Protein AF-A0A1G6Y9D7-F1 (afdb_monomer_lite)

pLDDT: mean 78.21, std 12.18, range [41.06, 92.12]

Sequence (81 aa):
MTLKITKAIETDAKSLTELSIRSKWCWNYEKEQIEGWKEDAENFYSKLGFRVIGKLESSIKNRFLSIMAIETAVVNKIKYS

Foldseek 3Di:
DDDDDDDDDPVCVVVVVVVVLVVCVVVVDDPVVSVVVVDDPQVVVVVVQKDFPDWDDDPDPPDIDTDIDHDDPVVVVVVPD

Radius of gyration: 19.32 Å; chains: 1; bounding box: 36×28×68 Å

Secondary structure (DSSP, 8-state):
--PPP----GGGHHHHHHHHHHHHHTTT--HHHHHHTTS-HHHHHHHTT-EEEEEEE-SSTT-EEEEEE---TTHHHHTT-

Organism: NCBI:txid641691

Structure (mmCIF, N/CA/C/O backbone):
data_AF-A0A1G6Y9D7-F1
#
_entry.id   AF-A0A1G6Y9D7-F1
#
loop_
_atom_site.group_PDB
_a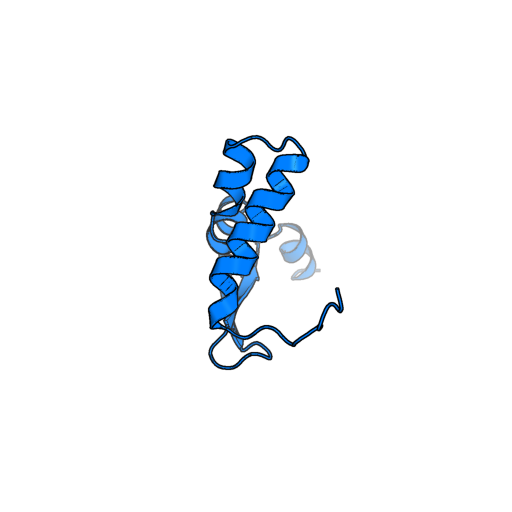tom_site.id
_atom_site.type_symbol
_atom_site.label_atom_id
_atom_site.label_alt_id
_atom_site.label_comp_id
_atom_site.label_asym_id
_atom_site.label_entity_id
_atom_site.label_seq_id
_atom_site.pdbx_PDB_ins_code
_atom_site.Cartn_x
_atom_site.Cartn_y
_atom_site.Cartn_z
_atom_site.occupancy
_atom_site.B_iso_or_equiv
_atom_site.auth_seq_id
_atom_site.auth_comp_id
_atom_site.auth_asym_id
_atom_site.auth_atom_id
_atom_site.pdbx_PDB_model_num
ATOM 1 N N . MET A 1 1 ? 4.456 -6.316 33.780 1.00 52.31 1 MET A N 1
AT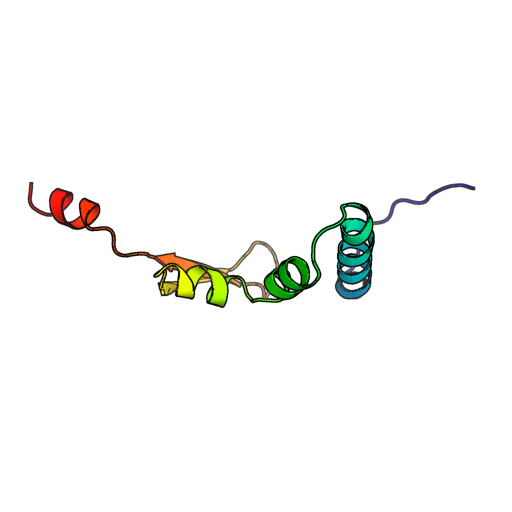OM 2 C CA . MET A 1 1 ? 3.575 -5.591 32.837 1.00 52.31 1 MET A CA 1
ATOM 3 C C . MET A 1 1 ? 2.862 -6.615 31.975 1.00 52.31 1 MET A C 1
ATOM 5 O O . MET A 1 1 ? 3.535 -7.461 31.404 1.00 52.31 1 MET A O 1
ATOM 9 N N . THR A 1 2 ? 1.533 -6.593 31.920 1.00 66.25 2 THR A N 1
ATOM 10 C CA . THR A 1 2 ? 0.744 -7.489 31.063 1.00 66.25 2 THR A CA 1
ATOM 11 C C . THR A 1 2 ? 0.423 -6.783 29.748 1.00 66.25 2 THR A C 1
ATOM 13 O O . THR A 1 2 ? -0.272 -5.770 29.731 1.00 66.25 2 THR A O 1
ATOM 16 N N . LEU A 1 3 ? 0.953 -7.304 28.640 1.00 81.81 3 LEU A N 1
ATOM 17 C CA . LEU A 1 3 ? 0.606 -6.842 27.296 1.00 81.81 3 LEU A CA 1
ATOM 18 C C . LEU A 1 3 ? -0.794 -7.350 26.938 1.00 81.81 3 LEU A C 1
ATOM 20 O O . LEU A 1 3 ? -1.050 -8.552 26.981 1.00 81.81 3 LEU A O 1
ATOM 24 N N . LYS A 1 4 ? -1.700 -6.435 26.583 1.00 85.44 4 LYS A N 1
ATOM 25 C CA . LYS A 1 4 ? -3.016 -6.770 26.029 1.00 85.44 4 LYS A CA 1
ATOM 26 C C . LYS A 1 4 ? -2.956 -6.624 24.514 1.00 85.44 4 LYS A C 1
ATOM 28 O O . LYS A 1 4 ? -2.720 -5.530 24.014 1.00 85.44 4 LYS A O 1
ATOM 33 N N . ILE A 1 5 ? -3.162 -7.725 23.798 1.00 85.81 5 ILE A N 1
ATOM 34 C CA . ILE A 1 5 ? -3.251 -7.730 22.337 1.00 85.81 5 ILE A CA 1
ATOM 35 C C . ILE A 1 5 ? -4.710 -7.464 21.966 1.00 85.81 5 ILE A C 1
ATOM 37 O O . ILE A 1 5 ? -5.597 -8.232 22.337 1.00 85.81 5 ILE A O 1
ATOM 41 N N . THR A 1 6 ? -4.963 -6.371 21.255 1.00 88.88 6 THR A N 1
ATOM 42 C CA . THR A 1 6 ? -6.297 -5.972 20.789 1.00 88.88 6 THR A CA 1
ATOM 43 C C . THR A 1 6 ? -6.292 -5.794 19.278 1.00 88.88 6 THR A C 1
ATOM 45 O O . THR A 1 6 ? -5.261 -5.489 18.681 1.00 88.88 6 THR A O 1
ATOM 48 N N . LYS A 1 7 ? -7.450 -5.992 18.641 1.00 89.06 7 LYS A N 1
ATOM 49 C CA . LYS A 1 7 ? -7.601 -5.759 17.203 1.00 89.06 7 LYS A CA 1
ATOM 50 C C . LYS A 1 7 ? -7.473 -4.261 16.911 1.00 89.06 7 LYS A C 1
ATOM 52 O O . LYS A 1 7 ? -8.097 -3.461 17.602 1.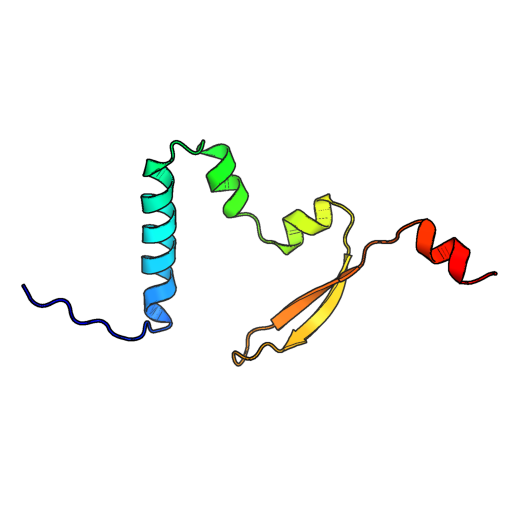00 89.06 7 LYS A O 1
ATOM 57 N N . ALA A 1 8 ? -6.688 -3.912 15.895 1.00 83.88 8 ALA A N 1
ATOM 58 C CA . ALA A 1 8 ? -6.548 -2.533 15.441 1.00 83.88 8 ALA A CA 1
ATOM 59 C C . ALA A 1 8 ? -7.856 -2.014 14.828 1.00 83.88 8 ALA A C 1
ATOM 61 O O . ALA A 1 8 ? -8.598 -2.769 14.187 1.00 83.88 8 ALA A O 1
ATOM 62 N N . ILE A 1 9 ? -8.103 -0.721 15.009 1.00 89.12 9 ILE A N 1
ATOM 63 C CA . ILE A 1 9 ? -9.206 0.017 14.390 1.00 89.12 9 ILE A CA 1
ATOM 64 C C . ILE A 1 9 ? -8.678 0.951 13.296 1.00 89.12 9 ILE A C 1
ATOM 66 O O . ILE A 1 9 ? -7.479 1.188 13.173 1.00 89.12 9 ILE A O 1
ATOM 70 N N . GLU A 1 10 ? -9.570 1.484 12.464 1.00 85.62 10 GLU A N 1
ATOM 71 C CA . GLU A 1 10 ? -9.205 2.325 11.314 1.00 85.62 10 GLU A CA 1
ATOM 72 C C . GLU A 1 10 ? -8.429 3.598 11.694 1.00 85.62 10 GLU A C 1
ATOM 74 O O . GLU A 1 10 ? -7.542 4.024 10.954 1.00 85.62 10 GLU A O 1
ATOM 79 N N . THR A 1 11 ? -8.676 4.162 12.880 1.00 83.88 11 THR A N 1
ATOM 80 C CA . THR A 1 11 ? -7.938 5.328 13.391 1.00 83.88 11 THR A CA 1
ATOM 81 C C . THR A 1 11 ? -6.469 5.021 13.682 1.00 83.88 11 THR A C 1
ATOM 83 O O . THR A 1 11 ? -5.631 5.920 13.608 1.00 83.88 11 THR A O 1
ATOM 86 N N . ASP A 1 12 ? -6.134 3.756 13.954 1.00 85.69 12 ASP A N 1
ATOM 87 C CA . ASP A 1 12 ? -4.765 3.325 14.254 1.00 85.69 12 ASP A CA 1
ATOM 88 C C . ASP A 1 12 ? -3.890 3.289 13.000 1.00 85.69 12 ASP A C 1
ATOM 90 O O . ASP A 1 12 ? -2.664 3.244 13.107 1.00 85.69 12 ASP A O 1
ATOM 94 N N . ALA A 1 13 ? -4.495 3.335 11.806 1.00 79.94 13 ALA A N 1
ATOM 95 C CA . ALA A 1 13 ? -3.787 3.222 10.537 1.00 79.94 13 ALA A CA 1
ATOM 96 C C . ALA A 1 13 ? -2.620 4.213 10.444 1.00 79.94 13 ALA A C 1
ATOM 98 O O . ALA A 1 13 ? -1.512 3.823 10.087 1.00 79.94 13 ALA A O 1
ATOM 99 N N . LYS A 1 14 ? -2.826 5.471 10.857 1.00 81.69 14 LYS A N 1
ATOM 100 C CA . LYS A 1 14 ? -1.782 6.505 10.809 1.00 81.69 14 LYS A CA 1
ATOM 101 C C . LYS A 1 14 ? -0.606 6.179 11.735 1.00 81.69 14 LYS A C 1
ATOM 103 O O . LYS A 1 14 ? 0.547 6.260 11.314 1.00 81.69 14 LYS A O 1
ATOM 108 N N . SER A 1 15 ? -0.895 5.773 12.970 1.00 85.88 15 SER A N 1
ATOM 109 C CA . SER A 1 15 ? 0.122 5.412 13.964 1.00 85.88 15 SER A CA 1
ATOM 110 C C . SER A 1 15 ? 0.879 4.144 13.574 1.00 85.88 15 SER A C 1
ATOM 112 O O . SER A 1 15 ? 2.093 4.078 13.745 1.00 85.88 15 SER A O 1
ATOM 114 N N . LEU A 1 16 ? 0.190 3.157 12.996 1.00 84.56 16 LEU A N 1
ATOM 115 C CA . LEU A 1 16 ? 0.798 1.923 12.500 1.00 84.56 16 LEU A CA 1
ATOM 116 C C . LEU A 1 16 ? 1.689 2.177 11.281 1.00 84.56 16 LEU A C 1
ATOM 118 O O . LEU A 1 16 ? 2.774 1.600 11.192 1.00 84.56 16 LEU A O 1
ATOM 122 N N . THR A 1 17 ? 1.281 3.061 10.367 1.00 83.62 17 THR A N 1
ATOM 123 C CA . THR A 1 17 ? 2.115 3.480 9.233 1.00 83.62 17 THR A CA 1
ATOM 124 C C . THR A 1 17 ? 3.369 4.203 9.713 1.00 83.62 17 THR A C 1
ATOM 126 O O . THR A 1 17 ? 4.469 3.865 9.281 1.00 83.62 17 THR A O 1
ATOM 129 N N . GLU A 1 18 ? 3.239 5.149 10.643 1.00 84.50 18 GLU A N 1
ATOM 130 C CA . GLU A 1 18 ? 4.389 5.867 11.195 1.00 84.50 18 GLU A CA 1
ATOM 131 C C . GLU A 1 18 ? 5.343 4.930 11.948 1.00 84.50 18 GLU A C 1
ATOM 133 O O . GLU A 1 18 ? 6.554 4.976 11.729 1.00 84.50 18 GLU A O 1
ATOM 138 N N . LEU A 1 19 ? 4.811 4.029 12.780 1.00 85.69 19 LEU A N 1
ATOM 139 C CA . LEU A 1 19 ? 5.599 3.010 13.471 1.00 85.69 19 LEU A CA 1
ATOM 140 C C . LEU A 1 19 ? 6.323 2.095 12.476 1.00 85.69 19 LEU A C 1
ATOM 142 O O . LEU A 1 19 ? 7.497 1.788 12.672 1.00 85.69 19 LEU A O 1
ATOM 146 N N . SER A 1 20 ? 5.652 1.705 11.390 1.00 83.12 20 SER A N 1
ATOM 147 C CA . SER A 1 20 ? 6.251 0.896 10.327 1.00 83.12 20 SER A CA 1
ATOM 148 C C . SER A 1 20 ? 7.413 1.629 9.659 1.00 83.12 20 SER A C 1
ATOM 150 O O . SER A 1 20 ? 8.470 1.040 9.467 1.00 83.12 20 SER A O 1
ATOM 152 N N . ILE A 1 21 ? 7.266 2.921 9.353 1.00 79.06 21 ILE A N 1
ATOM 153 C CA . ILE A 1 21 ? 8.351 3.735 8.782 1.00 79.06 21 ILE A CA 1
ATOM 154 C C . ILE A 1 21 ? 9.518 3.850 9.771 1.00 79.06 21 ILE A C 1
ATOM 156 O O . ILE A 1 21 ? 10.663 3.607 9.392 1.00 79.06 21 ILE A O 1
ATOM 160 N N . ARG A 1 22 ? 9.237 4.155 11.045 1.00 80.56 22 ARG A N 1
ATOM 161 C CA . ARG A 1 22 ? 10.258 4.257 12.102 1.00 80.56 22 ARG A CA 1
ATOM 162 C C . ARG A 1 22 ? 10.999 2.939 12.316 1.00 80.56 22 ARG A C 1
ATOM 164 O O . ARG A 1 22 ? 12.213 2.942 12.456 1.00 80.56 22 ARG A O 1
ATOM 171 N N . SER A 1 23 ? 10.299 1.806 12.298 1.00 82.06 23 SER A N 1
ATOM 172 C CA . SER A 1 23 ? 10.919 0.483 12.428 1.00 82.06 23 SER A CA 1
ATOM 173 C C . SER A 1 23 ? 11.856 0.178 11.259 1.00 82.06 23 SER A C 1
ATOM 175 O O . SER A 1 23 ? 12.917 -0.413 11.454 1.00 82.06 23 SER A O 1
ATOM 177 N N . LYS A 1 24 ? 11.514 0.638 10.053 1.00 75.00 24 LYS A N 1
ATOM 178 C CA . LYS A 1 24 ? 12.364 0.481 8.871 1.00 75.00 24 LYS A CA 1
ATOM 179 C C . LYS A 1 24 ? 13.635 1.343 8.921 1.00 75.00 24 LYS A C 1
ATOM 181 O O . LYS A 1 24 ? 14.625 0.943 8.322 1.00 75.00 24 LYS A O 1
ATOM 186 N N . TRP A 1 25 ? 13.685 2.438 9.693 1.00 66.25 25 TRP A N 1
ATOM 187 C CA . TRP A 1 25 ? 14.941 3.184 9.919 1.00 66.25 25 TRP A CA 1
ATOM 188 C C . TRP A 1 25 ? 16.033 2.319 10.566 1.00 66.25 25 TRP A C 1
ATOM 190 O O . TRP A 1 25 ? 17.212 2.524 10.297 1.00 66.25 25 TRP A O 1
ATOM 200 N N . CYS A 1 26 ? 15.663 1.301 11.351 1.00 73.12 26 CYS A N 1
ATOM 201 C CA . CYS A 1 26 ? 16.622 0.372 11.959 1.00 73.12 26 CYS A CA 1
ATOM 202 C C . CYS A 1 26 ? 17.331 -0.546 10.945 1.00 73.12 26 CYS A C 1
ATOM 204 O O . CYS A 1 26 ? 18.270 -1.242 11.317 1.00 73.12 26 CYS A O 1
ATOM 206 N N . TRP A 1 27 ? 16.895 -0.553 9.682 1.00 75.75 27 TRP A N 1
ATOM 207 C CA . TRP A 1 27 ? 17.445 -1.380 8.604 1.00 75.75 27 TRP A CA 1
ATOM 208 C C . TRP A 1 27 ? 18.343 -0.587 7.645 1.00 75.75 27 TRP A C 1
ATOM 210 O O . TRP A 1 27 ? 18.723 -1.102 6.599 1.00 75.75 27 TRP A O 1
ATOM 220 N N . ASN A 1 28 ? 18.690 0.658 7.999 1.00 74.44 28 ASN A N 1
ATOM 221 C CA . ASN A 1 28 ? 19.602 1.517 7.239 1.00 74.44 28 ASN A CA 1
ATOM 222 C C . ASN A 1 28 ? 19.154 1.788 5.783 1.00 74.44 28 ASN A C 1
ATOM 224 O O . ASN A 1 28 ? 19.993 2.023 4.916 1.00 74.44 28 ASN A O 1
ATOM 228 N N . TYR A 1 29 ? 17.840 1.747 5.513 1.00 71.94 29 TYR A N 1
ATOM 229 C CA . TYR A 1 29 ? 17.270 2.155 4.225 1.00 71.94 29 TYR A CA 1
ATOM 230 C C . TYR A 1 29 ? 17.511 3.648 3.979 1.00 71.94 29 TYR A C 1
ATOM 232 O O . TYR A 1 29 ? 17.311 4.467 4.880 1.00 71.94 29 TYR A O 1
ATOM 240 N N . GLU A 1 30 ? 17.891 4.006 2.753 1.00 75.38 30 GLU A N 1
ATOM 241 C CA . GLU A 1 30 ? 18.116 5.403 2.378 1.00 75.38 30 GLU A CA 1
ATOM 242 C C . GLU A 1 30 ? 16.799 6.193 2.339 1.00 75.38 30 GLU A C 1
ATOM 244 O O . GLU A 1 30 ? 15.714 5.650 2.092 1.00 75.38 30 GLU A O 1
ATOM 249 N N . LYS A 1 31 ? 16.882 7.505 2.581 1.00 74.00 31 LYS A N 1
ATOM 250 C CA . LYS A 1 31 ? 15.713 8.396 2.640 1.00 74.00 31 LYS A CA 1
ATOM 251 C C . LYS A 1 31 ? 14.948 8.393 1.315 1.00 74.00 31 LYS A C 1
ATOM 253 O O . LYS A 1 31 ? 13.722 8.432 1.311 1.00 74.00 31 LYS A O 1
ATOM 258 N N . GLU A 1 32 ? 15.672 8.281 0.212 1.00 70.81 32 GLU A N 1
ATOM 259 C CA . GLU A 1 32 ? 15.180 8.195 -1.156 1.00 70.81 32 GLU A CA 1
ATOM 260 C C . GLU A 1 32 ? 14.351 6.920 -1.380 1.00 70.81 32 GLU A C 1
ATOM 262 O O . GLU A 1 32 ? 13.312 6.967 -2.037 1.00 70.81 32 GLU A O 1
ATOM 267 N N . GLN A 1 33 ? 14.746 5.791 -0.777 1.00 66.31 33 GLN A N 1
ATOM 268 C CA . GLN A 1 33 ? 13.992 4.534 -0.858 1.00 66.31 33 GLN A CA 1
ATOM 269 C C . GLN A 1 33 ? 12.679 4.613 -0.072 1.00 66.31 33 GLN A C 1
ATOM 271 O O . GLN A 1 33 ? 11.645 4.126 -0.529 1.00 66.31 33 GLN A O 1
ATOM 276 N N . ILE A 1 34 ? 12.712 5.251 1.100 1.00 68.56 34 ILE A N 1
ATOM 277 C CA . ILE A 1 34 ? 11.526 5.457 1.940 1.00 68.56 34 ILE A CA 1
ATOM 278 C C . ILE A 1 34 ? 10.559 6.448 1.278 1.00 68.56 34 ILE A C 1
ATOM 280 O O . ILE A 1 34 ? 9.349 6.226 1.303 1.00 68.56 34 ILE A O 1
ATOM 284 N N . GLU A 1 35 ? 11.070 7.513 0.658 1.00 68.50 35 GLU A N 1
ATOM 285 C CA . GLU A 1 35 ? 10.256 8.471 -0.098 1.00 68.50 35 GLU A CA 1
ATOM 286 C C . GLU A 1 35 ? 9.650 7.818 -1.350 1.00 68.50 35 GLU A C 1
ATOM 288 O O . GLU A 1 35 ? 8.494 8.077 -1.674 1.00 68.50 35 GLU A O 1
ATOM 293 N N . GLY A 1 36 ? 10.361 6.876 -1.981 1.00 64.75 36 GLY A N 1
ATOM 294 C CA . GLY A 1 36 ? 9.819 6.032 -3.048 1.00 64.75 36 GLY A CA 1
ATOM 295 C C . GLY A 1 36 ? 8.635 5.160 -2.611 1.00 64.75 36 GLY A C 1
ATOM 296 O O . GLY A 1 36 ? 7.755 4.879 -3.416 1.00 64.75 36 GLY A O 1
ATOM 297 N N . TRP A 1 37 ? 8.542 4.773 -1.334 1.00 67.19 37 TRP A N 1
ATOM 298 C CA . TRP A 1 37 ? 7.376 4.043 -0.809 1.00 67.19 37 TRP A CA 1
ATOM 299 C C . TRP A 1 37 ? 6.163 4.922 -0.510 1.00 67.19 37 TRP A C 1
ATOM 301 O O . TRP A 1 37 ? 5.085 4.382 -0.262 1.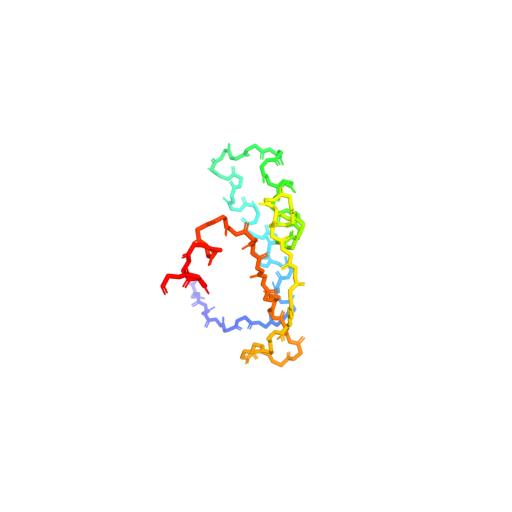00 67.19 37 TRP A O 1
ATOM 311 N N . LYS A 1 38 ? 6.314 6.253 -0.508 1.00 62.66 38 LYS A N 1
ATOM 312 C CA . LYS A 1 38 ? 5.157 7.160 -0.497 1.00 62.66 38 LYS A CA 1
ATOM 313 C C . LYS A 1 38 ? 4.500 7.276 -1.866 1.00 62.66 38 LYS A C 1
ATOM 315 O O . LYS A 1 38 ? 3.414 7.839 -1.951 1.00 62.66 38 LYS A O 1
ATOM 320 N N . GLU A 1 39 ? 5.152 6.801 -2.925 1.00 66.19 39 GLU A N 1
ATOM 321 C CA . GLU A 1 39 ? 4.544 6.792 -4.244 1.00 66.19 39 GLU A CA 1
ATOM 322 C C . GLU A 1 39 ? 3.389 5.784 -4.280 1.00 66.19 39 GLU A C 1
ATOM 324 O O . GLU A 1 39 ? 3.525 4.633 -3.858 1.00 66.19 39 GLU A O 1
ATOM 329 N N . ASP A 1 40 ? 2.238 6.226 -4.788 1.00 75.00 40 ASP A N 1
ATOM 330 C CA . ASP A 1 40 ? 1.089 5.353 -4.988 1.00 75.00 40 ASP A CA 1
ATOM 331 C C . ASP A 1 40 ? 1.465 4.190 -5.909 1.00 75.00 40 ASP A C 1
ATOM 333 O O . ASP A 1 40 ? 2.124 4.369 -6.939 1.00 75.00 40 ASP A O 1
ATOM 337 N N . ALA A 1 41 ? 0.993 2.988 -5.574 1.00 78.62 41 ALA A N 1
ATOM 338 C CA . ALA A 1 41 ? 1.265 1.790 -6.365 1.00 78.62 41 ALA A CA 1
ATOM 339 C C . ALA A 1 41 ? 0.882 1.975 -7.847 1.00 78.62 41 ALA A C 1
ATOM 341 O O . ALA A 1 41 ? 1.570 1.472 -8.732 1.00 78.62 41 ALA A O 1
ATOM 342 N N . GLU A 1 42 ? -0.175 2.740 -8.134 1.00 82.19 42 GLU A N 1
ATOM 343 C CA . GLU A 1 42 ? -0.593 3.058 -9.505 1.00 82.19 42 GLU A CA 1
ATOM 344 C C . GLU A 1 42 ? 0.467 3.835 -10.286 1.00 82.19 42 GLU A C 1
ATOM 346 O O . GLU A 1 42 ? 0.737 3.502 -11.441 1.00 82.19 42 GLU A O 1
ATOM 351 N N . ASN A 1 43 ? 1.113 4.818 -9.657 1.00 83.31 43 ASN A N 1
ATOM 352 C CA . ASN A 1 43 ? 2.177 5.599 -10.285 1.00 83.31 43 ASN A CA 1
ATOM 353 C C . ASN A 1 43 ? 3.417 4.738 -10.532 1.00 83.31 43 ASN A C 1
ATOM 355 O O . ASN A 1 43 ? 4.005 4.801 -11.614 1.00 83.31 43 ASN A O 1
ATOM 359 N N . PHE A 1 44 ? 3.768 3.875 -9.575 1.00 85.00 44 PHE A N 1
ATOM 360 C CA . PHE A 1 44 ? 4.869 2.926 -9.731 1.00 85.00 44 PHE A CA 1
ATOM 361 C C . PHE A 1 44 ? 4.656 1.998 -10.937 1.00 85.00 44 PHE A C 1
ATOM 363 O O . PHE A 1 44 ? 5.502 1.928 -11.830 1.00 85.00 44 PHE A O 1
ATOM 370 N N . TYR A 1 45 ? 3.505 1.322 -11.012 1.00 85.06 45 TYR A N 1
ATOM 371 C CA . TYR A 1 45 ? 3.218 0.392 -12.108 1.00 85.06 45 TYR A CA 1
ATOM 372 C C . TYR A 1 45 ? 3.005 1.106 -13.451 1.00 85.06 45 TYR A C 1
ATOM 374 O O . TYR A 1 45 ? 3.386 0.565 -14.490 1.00 85.06 45 TYR A O 1
ATOM 382 N N . SER A 1 46 ? 2.503 2.345 -13.449 1.00 87.00 46 SER A N 1
ATOM 383 C CA . SER A 1 46 ? 2.399 3.162 -14.667 1.00 87.00 46 SER A CA 1
ATOM 384 C C . SER A 1 46 ? 3.766 3.432 -15.302 1.00 87.00 46 SER A C 1
ATOM 386 O O . SER A 1 46 ? 3.909 3.311 -16.519 1.00 87.00 46 SER A O 1
ATOM 388 N N . LYS A 1 47 ? 4.803 3.716 -14.496 1.00 88.31 47 LYS A N 1
ATOM 389 C CA . LYS A 1 47 ? 6.187 3.885 -14.990 1.00 88.31 47 LYS A CA 1
ATOM 390 C C . LYS A 1 47 ? 6.747 2.615 -15.633 1.00 88.31 47 LYS A C 1
ATOM 392 O O . LYS A 1 47 ? 7.563 2.701 -16.544 1.00 88.31 47 LYS A O 1
ATOM 397 N N . LEU A 1 48 ? 6.295 1.445 -15.182 1.00 86.69 48 LEU A N 1
ATOM 398 C CA . LEU A 1 48 ? 6.670 0.145 -15.743 1.00 86.69 48 LEU A CA 1
ATOM 399 C C . LEU A 1 48 ? 5.872 -0.224 -17.010 1.00 86.69 48 LEU A C 1
ATOM 401 O O . LEU A 1 48 ? 6.072 -1.303 -17.562 1.00 86.69 48 LEU A O 1
ATOM 405 N N . GLY A 1 49 ? 4.979 0.654 -17.484 1.00 88.94 49 GLY A N 1
ATOM 406 C CA . GLY A 1 49 ? 4.185 0.457 -18.700 1.00 88.94 49 GLY A CA 1
ATOM 407 C C . GLY A 1 49 ? 2.837 -0.234 -18.483 1.00 88.94 49 GLY A C 1
ATOM 408 O O . GLY A 1 49 ? 2.146 -0.540 -19.458 1.00 88.94 49 GLY A O 1
ATOM 409 N N . PHE A 1 50 ? 2.432 -0.467 -17.232 1.00 90.50 50 PHE A N 1
ATOM 410 C CA . PHE A 1 50 ? 1.094 -0.964 -16.925 1.00 90.50 50 PHE A CA 1
ATOM 411 C C . PHE A 1 50 ? 0.055 0.153 -17.069 1.00 90.50 50 PHE A C 1
ATOM 413 O O . PHE A 1 50 ? 0.325 1.323 -16.814 1.00 90.50 50 PHE A O 1
ATOM 420 N N . ARG A 1 51 ? -1.165 -0.216 -17.454 1.00 90.00 51 ARG A N 1
ATOM 421 C CA . ARG A 1 51 ? -2.314 0.687 -17.571 1.00 90.00 51 ARG A CA 1
ATOM 422 C C . ARG A 1 51 ? -3.463 0.160 -16.731 1.00 90.00 51 ARG A C 1
ATOM 424 O O . ARG A 1 51 ? -3.729 -1.041 -16.740 1.00 90.00 51 ARG A O 1
ATOM 431 N N . VAL A 1 52 ? -4.155 1.048 -16.023 1.00 89.69 52 VAL A N 1
ATOM 432 C CA . VAL A 1 52 ? -5.351 0.689 -15.251 1.00 89.69 52 VAL A CA 1
ATOM 433 C C . VAL A 1 52 ? -6.497 0.391 -16.219 1.00 89.69 52 VAL A C 1
ATOM 435 O O . VAL A 1 52 ? -6.870 1.241 -17.021 1.00 89.69 52 VAL A O 1
ATOM 438 N N . ILE A 1 53 ? -7.051 -0.819 -16.141 1.00 92.12 53 ILE A N 1
ATOM 439 C CA . ILE A 1 53 ? -8.154 -1.294 -16.995 1.00 92.12 53 ILE A CA 1
ATOM 440 C C . ILE A 1 53 ? -9.479 -1.439 -16.239 1.00 92.12 53 ILE A C 1
ATOM 442 O O . ILE A 1 53 ? -10.519 -1.655 -16.853 1.00 92.12 53 ILE A O 1
ATOM 446 N N . GLY A 1 54 ? -9.464 -1.326 -14.911 1.00 90.50 54 GLY A N 1
ATOM 447 C CA . GLY A 1 54 ? -10.671 -1.436 -14.102 1.00 90.50 54 GLY A CA 1
ATOM 448 C C . GLY A 1 54 ? -10.397 -1.346 -12.609 1.00 90.50 54 GLY A C 1
ATOM 449 O O . GLY A 1 54 ? -9.261 -1.151 -12.175 1.00 90.50 54 GLY A O 1
ATOM 450 N N . LYS A 1 55 ? -11.457 -1.499 -11.815 1.00 91.25 55 LYS A N 1
ATOM 451 C CA . LYS A 1 55 ? -11.407 -1.513 -10.351 1.00 91.25 55 LYS A CA 1
ATOM 452 C C . LYS A 1 55 ? -12.225 -2.692 -9.832 1.00 91.25 55 LYS A C 1
ATOM 454 O O . LYS A 1 55 ? -13.331 -2.927 -10.308 1.00 91.25 55 LYS A O 1
ATOM 459 N N . LEU A 1 56 ? -11.674 -3.419 -8.870 1.00 91.25 56 LEU A N 1
ATOM 460 C CA . LEU A 1 56 ? -12.300 -4.550 -8.194 1.00 91.25 56 LEU A CA 1
ATOM 461 C C . LEU A 1 56 ? -12.632 -4.151 -6.758 1.00 91.25 56 LEU A C 1
ATOM 463 O O . LEU A 1 56 ? -11.754 -3.683 -6.037 1.00 91.25 56 LEU A O 1
ATOM 467 N N . GLU A 1 57 ? -13.872 -4.341 -6.317 1.00 88.69 57 GLU A N 1
ATOM 468 C CA . GLU A 1 57 ? -14.212 -4.150 -4.905 1.00 88.69 57 GLU A CA 1
ATOM 469 C C . GLU A 1 57 ? -13.504 -5.210 -4.047 1.00 88.69 57 GLU A C 1
ATOM 471 O O . GLU A 1 57 ? -13.503 -6.399 -4.367 1.00 88.69 57 GLU A O 1
ATOM 476 N N . SER A 1 58 ? -12.840 -4.773 -2.979 1.00 87.88 58 SER A N 1
ATOM 477 C CA . SER A 1 58 ? -12.143 -5.675 -2.063 1.00 87.88 58 SER A CA 1
ATOM 478 C C . SER A 1 58 ? -13.092 -6.254 -1.010 1.00 87.88 58 SER A C 1
ATOM 480 O O . SER A 1 58 ? -14.237 -5.836 -0.873 1.00 87.88 58 SER A O 1
ATOM 482 N N . SER A 1 59 ? -12.588 -7.163 -0.177 1.00 82.94 59 SER A N 1
ATOM 483 C CA . SER A 1 59 ? -13.315 -7.655 1.002 1.00 82.94 59 SER A CA 1
ATOM 484 C C . SER A 1 59 ? -13.583 -6.580 2.070 1.00 82.94 59 SER A C 1
ATOM 486 O O . SER A 1 59 ? -14.315 -6.832 3.027 1.00 82.94 59 SER A O 1
ATOM 488 N N . ILE A 1 60 ? -13.001 -5.386 1.926 1.00 82.19 60 ILE A N 1
ATOM 489 C CA . ILE A 1 60 ? -13.227 -4.224 2.787 1.00 82.19 60 ILE A CA 1
ATOM 490 C C . ILE A 1 60 ? -14.178 -3.267 2.055 1.00 82.19 60 ILE A C 1
ATOM 492 O O . ILE A 1 60 ? -13.874 -2.817 0.948 1.00 82.19 60 ILE A O 1
ATOM 496 N N . LYS A 1 61 ? -15.310 -2.926 2.689 1.00 80.75 61 LYS A N 1
ATOM 497 C CA . LYS A 1 61 ? -16.292 -1.975 2.138 1.00 80.75 61 LYS A CA 1
ATOM 498 C C . LYS A 1 61 ? -15.629 -0.644 1.777 1.00 80.75 61 LYS A C 1
ATOM 500 O O . LYS A 1 61 ? -14.796 -0.147 2.531 1.00 80.75 61 LYS A O 1
ATOM 505 N N . ASN A 1 62 ? -16.035 -0.062 0.648 1.00 80.88 62 ASN A N 1
ATOM 506 C CA . ASN A 1 62 ? -15.507 1.200 0.108 1.00 80.88 62 ASN A CA 1
ATOM 507 C C . ASN A 1 62 ? -14.001 1.187 -0.217 1.00 80.88 62 ASN A C 1
ATOM 509 O O . ASN A 1 62 ? -13.398 2.247 -0.382 1.00 80.88 62 ASN A O 1
ATOM 513 N N . ARG A 1 63 ? -13.381 0.007 -0.344 1.00 80.88 63 ARG A N 1
ATOM 514 C CA . ARG A 1 63 ? -12.004 -0.137 -0.822 1.00 80.88 63 ARG A CA 1
ATOM 515 C C . ARG A 1 63 ? -11.996 -0.882 -2.150 1.00 80.88 63 ARG A C 1
ATOM 517 O O . ARG A 1 63 ? -12.430 -2.030 -2.228 1.00 80.88 63 ARG A O 1
ATOM 524 N N . PHE A 1 64 ? -11.405 -0.249 -3.157 1.00 87.25 64 PHE A N 1
ATOM 525 C CA . PHE A 1 64 ? -11.242 -0.805 -4.495 1.00 87.25 64 PHE A CA 1
ATOM 526 C C . PHE A 1 64 ? -9.767 -1.090 -4.784 1.00 87.25 64 PHE A C 1
ATOM 528 O O . PHE A 1 64 ? -8.890 -0.309 -4.421 1.00 87.25 64 PHE A O 1
ATOM 535 N N . LEU A 1 65 ? -9.500 -2.221 -5.426 1.00 87.44 65 LEU A N 1
ATOM 536 C CA . LEU A 1 65 ? -8.199 -2.611 -5.950 1.00 87.44 65 LEU A CA 1
ATOM 537 C C . LEU A 1 65 ? -8.164 -2.309 -7.447 1.00 87.44 65 LEU A C 1
ATOM 539 O O . LEU A 1 65 ? -9.070 -2.702 -8.181 1.00 87.4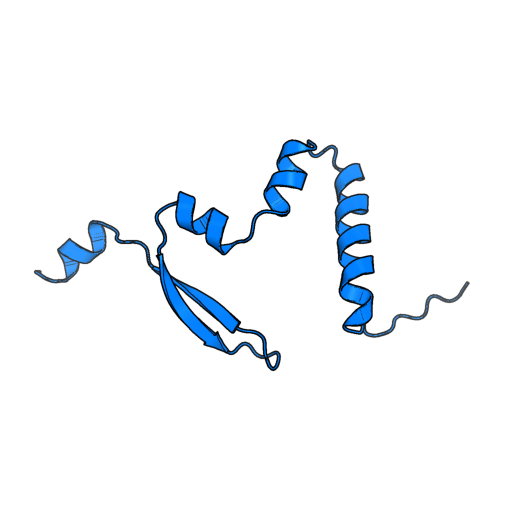4 65 LEU A O 1
ATOM 543 N N . SER A 1 66 ? -7.124 -1.630 -7.907 1.00 90.12 66 SER A N 1
ATOM 544 C CA . SER A 1 66 ? -6.972 -1.302 -9.324 1.00 90.12 66 SER A CA 1
ATOM 545 C C . SER A 1 66 ? -6.484 -2.517 -10.108 1.00 90.12 66 SER A C 1
ATOM 547 O O . SER A 1 66 ? -5.481 -3.137 -9.758 1.00 90.12 66 SER A O 1
ATOM 549 N N . ILE A 1 67 ? -7.209 -2.864 -11.171 1.00 90.62 67 ILE A N 1
ATOM 550 C CA . ILE A 1 67 ? -6.827 -3.916 -12.115 1.00 90.62 67 ILE A CA 1
ATOM 551 C C . ILE A 1 67 ? -5.980 -3.260 -13.199 1.00 90.62 67 ILE A C 1
ATOM 553 O O . ILE A 1 67 ? -6.410 -2.283 -13.816 1.00 90.62 67 ILE A O 1
ATOM 557 N N . MET A 1 68 ? -4.791 -3.803 -13.449 1.00 91.31 68 MET A N 1
ATOM 558 C CA . MET A 1 68 ? -3.849 -3.270 -14.429 1.00 91.31 68 MET A CA 1
ATOM 559 C C . MET A 1 68 ? -3.482 -4.315 -15.478 1.00 91.31 68 MET A C 1
ATOM 561 O O . MET A 1 68 ? -3.409 -5.505 -15.178 1.00 91.31 68 MET A O 1
ATOM 565 N N . ALA A 1 69 ? -3.221 -3.862 -16.700 1.00 88.81 69 ALA A N 1
ATOM 566 C CA . ALA A 1 69 ? -2.727 -4.685 -17.795 1.00 88.81 69 ALA A CA 1
ATOM 567 C C . ALA A 1 69 ? -1.481 -4.055 -18.420 1.00 88.81 69 ALA A C 1
ATOM 569 O O . ALA A 1 69 ? -1.333 -2.835 -18.441 1.00 88.81 69 ALA A O 1
ATOM 570 N N . ILE A 1 70 ? -0.602 -4.896 -18.954 1.00 91.25 70 ILE A N 1
ATOM 571 C CA . ILE A 1 70 ? 0.542 -4.490 -19.767 1.00 91.25 70 ILE A CA 1
ATOM 572 C C . ILE A 1 70 ? 0.464 -5.231 -21.100 1.00 91.25 70 ILE A C 1
ATOM 574 O O . ILE A 1 70 ? 0.197 -6.435 -21.142 1.00 91.25 70 ILE A O 1
ATOM 578 N N . GLU A 1 71 ? 0.661 -4.513 -22.201 1.00 84.75 71 GLU A N 1
ATOM 579 C CA . GLU A 1 71 ? 0.730 -5.130 -23.522 1.00 84.75 71 GLU A CA 1
ATOM 580 C C . GLU A 1 71 ? 2.077 -5.841 -23.669 1.00 84.75 71 GLU A C 1
ATOM 582 O O . GLU A 1 71 ? 3.130 -5.210 -23.723 1.00 84.75 71 GLU A O 1
ATOM 587 N N . THR A 1 72 ? 2.054 -7.173 -23.725 1.00 76.50 72 THR A N 1
ATOM 588 C CA . THR A 1 72 ? 3.249 -7.972 -24.016 1.00 76.50 72 THR A CA 1
ATOM 589 C C . THR A 1 72 ? 3.181 -8.494 -25.447 1.00 76.50 72 THR A C 1
ATOM 591 O O . THR A 1 72 ? 2.153 -9.004 -25.896 1.00 76.50 72 THR A O 1
ATOM 594 N N . ALA A 1 73 ? 4.298 -8.416 -26.175 1.00 65.38 73 ALA A N 1
ATOM 595 C CA . ALA A 1 73 ? 4.383 -8.893 -27.558 1.00 65.38 73 ALA A CA 1
ATOM 596 C C . ALA A 1 73 ? 4.079 -10.402 -27.709 1.00 65.38 73 ALA A C 1
ATOM 598 O O . ALA A 1 73 ? 3.739 -10.857 -28.800 1.00 65.38 73 ALA A O 1
ATOM 599 N N . VAL A 1 74 ? 4.160 -11.178 -26.621 1.00 61.00 74 VAL A N 1
ATOM 600 C CA . VAL A 1 74 ? 3.880 -12.624 -26.608 1.00 61.00 74 VAL A CA 1
ATOM 601 C C . VAL A 1 74 ? 2.389 -12.918 -26.813 1.00 61.00 74 VAL A C 1
ATOM 603 O O . VAL A 1 74 ? 2.050 -13.860 -27.525 1.00 61.00 74 VAL A O 1
ATOM 606 N N . VAL A 1 75 ? 1.486 -12.086 -26.282 1.00 56.62 75 VAL A N 1
ATOM 607 C CA . VAL A 1 75 ? 0.028 -12.299 -26.394 1.00 56.62 75 VAL A CA 1
ATOM 608 C C . VAL A 1 75 ? -0.455 -12.157 -27.844 1.00 56.62 75 VAL A C 1
ATOM 610 O O . VAL A 1 75 ? -1.369 -12.865 -28.267 1.00 56.62 75 VAL A O 1
ATOM 613 N N . ASN A 1 76 ? 0.213 -11.326 -28.648 1.00 51.94 76 ASN A N 1
ATOM 614 C CA . ASN A 1 76 ? -0.126 -11.146 -30.062 1.00 51.94 76 ASN A CA 1
ATOM 615 C C . ASN A 1 76 ? 0.237 -12.353 -30.943 1.00 51.94 76 ASN A C 1
ATOM 617 O O . ASN A 1 76 ? -0.331 -12.488 -32.023 1.00 51.94 76 ASN A O 1
ATOM 621 N N . LYS A 1 77 ? 1.127 -13.254 -30.496 1.00 50.69 77 LYS A N 1
ATOM 622 C CA . LYS A 1 77 ? 1.448 -14.490 -31.235 1.00 50.69 77 LYS A CA 1
ATOM 623 C C . LYS A 1 77 ? 0.442 -15.620 -31.008 1.00 50.69 77 LYS A C 1
ATOM 625 O O . LYS A 1 77 ? 0.325 -16.485 -31.864 1.00 50.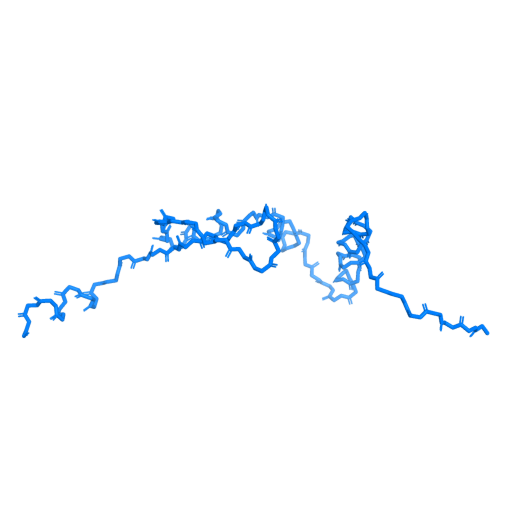69 77 LYS A O 1
ATOM 630 N N . ILE A 1 78 ? -0.291 -15.613 -29.893 1.00 54.84 78 ILE A N 1
ATOM 631 C CA . ILE A 1 78 ? -1.244 -16.687 -29.551 1.00 54.84 78 ILE A CA 1
ATOM 632 C C . ILE A 1 78 ? -2.626 -16.423 -30.176 1.00 54.84 78 ILE A C 1
ATOM 634 O O . ILE A 1 78 ? -3.415 -17.340 -30.354 1.00 54.84 78 ILE A O 1
ATOM 638 N N . LYS A 1 79 ? -2.925 -15.175 -30.565 1.00 49.94 79 LYS A N 1
ATOM 639 C CA . LYS A 1 79 ? -4.205 -14.817 -31.202 1.00 49.94 79 LYS A CA 1
ATOM 640 C C . LYS A 1 79 ? -4.316 -15.177 -32.691 1.00 49.94 79 LYS A C 1
ATOM 642 O O . LYS A 1 79 ? -5.404 -15.044 -33.238 1.00 49.94 79 LYS A O 1
ATOM 647 N N . TYR A 1 80 ? -3.230 -15.612 -33.330 1.00 46.72 80 TYR A N 1
ATOM 648 C CA . TYR A 1 80 ? -3.186 -15.893 -34.773 1.00 46.72 80 TYR A CA 1
ATOM 649 C C . TYR A 1 80 ? -2.449 -17.197 -35.122 1.00 46.72 80 TYR A C 1
ATOM 651 O O . TYR A 1 80 ? -1.923 -17.312 -36.228 1.00 46.72 80 TYR A O 1
ATOM 659 N N . SER A 1 81 ? -2.390 -18.164 -34.200 1.00 41.06 81 SER A N 1
ATOM 660 C CA . SER A 1 81 ? -1.862 -19.507 -34.477 1.00 41.06 81 SER A CA 1
ATOM 661 C C . SER A 1 81 ? -2.911 -20.583 -34.269 1.00 41.06 81 SER A C 1
ATOM 663 O O . SER A 1 81 ? -3.828 -20.363 -33.449 1.00 41.06 81 SER A O 1
#